Protein AF-A0A2T9JY52-F1 (afdb_monomer_lite)

Sequence (114 aa):
MPSEDDLTVETCAEIPDLEGVAERCERFLAHAAAAGKIVVYAFVIPPGATVSGLGPDAEPRDARGQLELVLALTGGALAKFPGGLSARVPVAAAARFEGLAKALIETFLVSWGV

Foldseek 3Di:
DDDDPDPPPPPPPPPPDVVVVVVVVVVVVVVVVLQPDKKKWKWQFDPPDWWAAPDVPGDIDRLVVQLVVLCVVQVWDWDDDVRTIIIIGGPVSVVVSCVSCVRRCVPTTDDMDD

Radius of gyration: 25.02 Å; chains: 1; bounding box: 39×34×88 Å

Structure (mmCIF, N/CA/C/O backbone):
data_AF-A0A2T9JY52-F1
#
_entry.id   AF-A0A2T9JY52-F1
#
loop_
_atom_site.group_PDB
_atom_site.id
_atom_site.type_symbol
_atom_site.label_atom_id
_atom_site.label_alt_id
_atom_site.label_comp_id
_atom_site.label_asym_id
_atom_site.label_entity_id
_atom_site.label_seq_id
_atom_site.pdbx_PDB_ins_code
_atom_site.Cartn_x
_atom_site.Cartn_y
_atom_site.Cartn_z
_atom_site.occupancy
_atom_site.B_iso_or_equiv
_atom_site.auth_seq_id
_atom_site.auth_comp_id
_atom_site.auth_asym_id
_atom_site.auth_atom_id
_atom_site.pdbx_PDB_model_num
ATOM 1 N N . MET A 1 1 ? 4.220 14.690 -74.595 1.00 46.41 1 MET A N 1
ATOM 2 C CA . MET A 1 1 ? 5.639 14.332 -74.389 1.00 46.41 1 MET A CA 1
ATOM 3 C C . MET A 1 1 ? 6.427 15.624 -74.508 1.00 46.41 1 MET A C 1
ATOM 5 O O . MET A 1 1 ? 6.256 16.238 -75.560 1.00 46.41 1 MET A O 1
ATOM 9 N N . PRO A 1 2 ? 7.171 16.102 -73.491 1.00 40.94 2 PRO A N 1
ATOM 10 C CA . PRO A 1 2 ? 7.775 15.423 -72.318 1.00 40.94 2 PRO A CA 1
ATOM 11 C C . PRO A 1 2 ? 6.965 15.676 -71.016 1.00 40.94 2 PRO A C 1
ATOM 13 O O . PRO A 1 2 ? 6.121 16.567 -71.030 1.00 40.94 2 PRO A O 1
ATOM 16 N N . SER A 1 3 ? 6.929 14.827 -69.979 1.00 47.03 3 SER A N 1
ATOM 17 C CA . SER A 1 3 ? 7.962 14.257 -69.074 1.00 47.03 3 SER A CA 1
ATOM 18 C C . SER A 1 3 ? 8.191 15.162 -67.852 1.00 47.03 3 SER A C 1
ATOM 20 O O . SER A 1 3 ? 8.625 16.295 -68.006 1.00 47.03 3 SER A O 1
ATOM 22 N N . GLU A 1 4 ? 7.674 14.762 -66.686 1.00 50.69 4 GLU A N 1
ATOM 23 C CA . GLU A 1 4 ? 8.465 14.214 -65.559 1.00 50.69 4 GLU A CA 1
ATOM 24 C C . GLU A 1 4 ? 8.676 15.288 -64.479 1.00 50.69 4 GLU A C 1
ATOM 26 O O . GLU A 1 4 ? 9.770 15.808 -64.316 1.00 50.69 4 GLU A O 1
ATOM 31 N N . ASP A 1 5 ? 7.615 15.609 -63.727 1.00 44.72 5 ASP A N 1
ATOM 32 C CA . ASP A 1 5 ? 7.801 16.124 -62.365 1.00 44.72 5 ASP A CA 1
ATOM 33 C C . ASP A 1 5 ? 7.762 14.918 -61.428 1.00 44.72 5 ASP A C 1
ATOM 35 O O . ASP A 1 5 ? 6.720 14.447 -60.962 1.00 44.72 5 ASP A O 1
ATOM 39 N N . ASP A 1 6 ? 8.958 14.361 -61.303 1.00 43.84 6 ASP A N 1
ATOM 40 C CA . ASP A 1 6 ? 9.356 13.217 -60.512 1.00 43.84 6 ASP A CA 1
ATOM 41 C C . ASP A 1 6 ? 9.079 13.499 -59.025 1.00 43.84 6 ASP A C 1
ATOM 43 O O . ASP A 1 6 ? 9.788 14.243 -58.348 1.00 43.84 6 ASP A O 1
ATOM 47 N N . LEU A 1 7 ? 7.985 12.931 -58.515 1.00 46.66 7 LEU A N 1
ATOM 48 C CA . LEU A 1 7 ? 7.641 12.885 -57.093 1.00 46.66 7 LEU A CA 1
ATOM 49 C C . LEU A 1 7 ? 8.533 11.848 -56.394 1.00 46.66 7 LEU A C 1
ATOM 51 O O . LEU A 1 7 ? 8.060 10.834 -55.884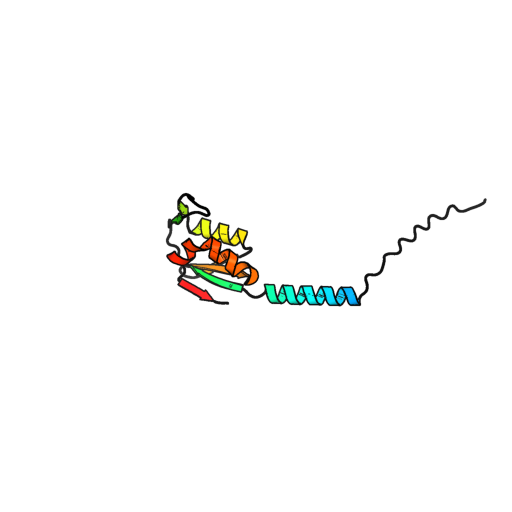 1.00 46.66 7 LEU A O 1
ATOM 55 N N . THR A 1 8 ? 9.836 12.096 -56.345 1.00 42.84 8 THR A N 1
ATOM 56 C CA . THR A 1 8 ? 10.763 11.353 -55.489 1.00 42.84 8 THR A CA 1
ATOM 57 C C . THR A 1 8 ? 10.914 12.097 -54.168 1.00 42.84 8 THR A C 1
ATOM 59 O O . THR A 1 8 ? 11.914 12.742 -53.869 1.00 42.84 8 THR A O 1
ATOM 62 N N . VAL A 1 9 ? 9.879 11.997 -53.326 1.00 47.34 9 VAL A N 1
ATOM 63 C CA . VAL A 1 9 ? 10.065 12.192 -51.885 1.00 47.34 9 VAL A CA 1
ATOM 64 C C . VAL A 1 9 ? 10.858 10.980 -51.406 1.00 47.34 9 VAL A C 1
ATOM 66 O O . VAL A 1 9 ? 10.287 9.959 -51.027 1.00 47.34 9 VAL A O 1
ATOM 69 N N . GLU A 1 10 ? 12.186 11.072 -51.472 1.00 45.75 10 GLU A N 1
ATOM 70 C CA . GLU A 1 10 ? 13.077 10.211 -50.701 1.00 45.75 10 GLU A CA 1
ATOM 71 C C . GLU A 1 10 ? 12.769 10.452 -49.219 1.00 45.75 10 GLU A C 1
ATOM 73 O O . GLU A 1 10 ? 13.361 11.291 -48.542 1.00 45.75 10 GLU A O 1
ATOM 78 N N . THR A 1 11 ? 11.793 9.719 -48.684 1.00 46.41 11 THR A N 1
ATOM 79 C CA . THR A 1 11 ? 11.725 9.468 -47.250 1.00 46.41 11 THR A CA 1
ATOM 80 C C . THR A 1 11 ? 12.904 8.570 -46.910 1.00 46.41 11 THR A C 1
ATOM 82 O O . THR A 1 11 ? 12.767 7.350 -46.818 1.00 46.41 11 THR A O 1
ATOM 85 N N . CYS A 1 12 ? 14.078 9.177 -46.752 1.00 44.97 12 CYS A N 1
ATOM 86 C CA . CYS A 1 12 ? 15.194 8.581 -46.041 1.00 44.97 12 CYS A CA 1
ATOM 87 C C . CYS A 1 12 ? 14.733 8.368 -44.599 1.00 44.97 12 CYS A C 1
ATOM 89 O O . CYS A 1 12 ? 14.850 9.249 -43.751 1.00 44.97 12 CYS A O 1
ATOM 91 N N . ALA A 1 13 ? 14.132 7.209 -44.331 1.00 50.34 13 ALA A N 1
ATOM 92 C CA . ALA A 1 13 ? 13.989 6.726 -42.974 1.00 50.34 13 ALA A CA 1
ATOM 93 C C . ALA A 1 13 ? 15.413 6.533 -42.446 1.00 50.34 13 ALA A C 1
ATOM 95 O O . ALA A 1 13 ? 16.088 5.579 -42.831 1.00 50.34 13 ALA A O 1
ATOM 96 N N . GLU A 1 14 ? 15.892 7.477 -41.633 1.00 59.62 14 GLU A N 1
ATOM 97 C CA . GLU A 1 14 ? 17.123 7.319 -40.865 1.00 59.62 14 GLU A CA 1
ATOM 98 C C . GLU A 1 14 ? 17.006 6.006 -40.091 1.00 59.62 14 GLU A C 1
ATOM 100 O O . GLU A 1 14 ? 16.216 5.883 -39.151 1.00 59.62 14 GLU A O 1
ATOM 105 N N . ILE A 1 15 ? 17.732 4.986 -40.551 1.00 57.03 15 ILE A N 1
ATOM 106 C CA . ILE A 1 15 ? 17.789 3.689 -39.887 1.00 57.03 15 ILE A CA 1
ATOM 107 C C . ILE A 1 15 ? 18.424 3.969 -38.523 1.00 57.03 15 ILE A C 1
ATOM 109 O O . ILE A 1 15 ? 19.573 4.416 -38.489 1.00 57.03 15 ILE A O 1
ATOM 113 N N . PRO A 1 16 ? 17.701 3.778 -37.404 1.00 57.50 16 PRO A N 1
ATOM 114 C CA . PRO A 1 16 ? 18.254 4.078 -36.098 1.00 57.50 16 PRO A CA 1
ATOM 115 C C . PRO A 1 16 ? 19.492 3.213 -35.886 1.00 57.50 16 PRO A C 1
ATOM 117 O O . PRO A 1 16 ? 19.440 1.996 -36.073 1.00 57.50 16 PRO A O 1
ATOM 120 N N . ASP A 1 17 ? 20.585 3.867 -35.501 1.00 66.44 17 ASP A N 1
ATOM 121 C CA . ASP A 1 17 ? 21.839 3.228 -35.129 1.00 66.44 17 ASP A CA 1
ATOM 122 C C . ASP A 1 17 ? 21.572 2.049 -34.179 1.00 66.44 17 ASP A C 1
ATOM 124 O O . ASP A 1 17 ? 21.015 2.213 -33.085 1.00 66.44 17 ASP A O 1
ATOM 128 N N . LEU A 1 18 ? 21.913 0.846 -34.647 1.00 59.91 18 LEU A N 1
ATOM 129 C CA . LEU A 1 18 ? 21.658 -0.413 -33.953 1.00 59.91 18 LEU A CA 1
ATOM 130 C C . LEU A 1 18 ? 22.419 -0.478 -32.622 1.00 59.91 18 LEU A C 1
ATOM 132 O O . LEU A 1 18 ? 21.934 -1.108 -31.681 1.00 59.91 18 LEU A O 1
ATOM 136 N N . GLU A 1 19 ? 23.553 0.218 -32.514 1.00 62.00 19 GLU A N 1
ATOM 137 C CA . GLU A 1 19 ? 24.347 0.320 -31.288 1.00 62.00 19 GLU A CA 1
ATOM 138 C C . GLU A 1 19 ? 23.603 1.168 -30.242 1.00 62.00 19 GLU A C 1
ATOM 140 O O . GLU A 1 19 ? 23.341 0.714 -29.124 1.00 62.00 19 GLU A O 1
ATOM 145 N N . GLY A 1 20 ? 23.072 2.325 -30.651 1.00 68.94 20 GLY A N 1
ATOM 146 C CA . GLY A 1 20 ? 22.180 3.139 -29.823 1.00 68.94 20 GLY A CA 1
ATOM 147 C C . GLY A 1 20 ? 20.839 2.471 -29.471 1.00 68.94 20 GLY A C 1
ATOM 148 O O . GLY A 1 20 ? 20.199 2.836 -28.476 1.00 68.94 20 GLY A O 1
ATOM 149 N N . VAL A 1 21 ? 20.354 1.504 -30.258 1.00 70.19 21 VAL A N 1
ATOM 150 C CA . VAL A 1 21 ? 19.187 0.667 -29.902 1.00 70.19 21 VAL A CA 1
ATOM 151 C C . VAL A 1 21 ? 19.561 -0.367 -28.838 1.00 70.19 21 VAL A C 1
ATOM 153 O O . VAL A 1 21 ? 18.818 -0.509 -27.864 1.00 70.19 21 VAL A O 1
ATOM 156 N N . ALA A 1 22 ? 20.710 -1.033 -28.968 1.00 74.25 22 ALA A N 1
ATOM 157 C CA . ALA A 1 22 ? 21.185 -2.021 -28.002 1.00 74.25 22 ALA A CA 1
ATOM 158 C C . ALA A 1 22 ? 21.380 -1.408 -26.606 1.00 74.25 22 ALA A C 1
ATOM 160 O O . ALA A 1 22 ? 20.807 -1.908 -25.638 1.00 74.25 22 ALA A O 1
ATOM 161 N N . GLU A 1 23 ? 22.049 -0.255 -26.500 1.00 74.75 23 GLU A N 1
ATOM 162 C CA . GLU A 1 23 ? 22.230 0.448 -25.219 1.00 74.75 23 GLU A CA 1
ATOM 163 C C . GLU A 1 23 ? 20.904 0.899 -24.584 1.00 74.75 23 GLU A C 1
ATOM 165 O O . GLU A 1 23 ? 20.752 0.955 -23.359 1.00 74.75 23 GLU A O 1
ATOM 170 N N . ARG A 1 24 ? 19.906 1.261 -25.400 1.00 73.25 24 ARG A N 1
ATOM 171 C CA . ARG A 1 24 ? 18.562 1.592 -24.902 1.00 73.25 24 ARG A CA 1
ATOM 172 C C . ARG A 1 24 ? 17.838 0.350 -24.402 1.00 73.25 24 ARG A C 1
ATOM 174 O O . ARG A 1 24 ? 17.226 0.419 -23.338 1.00 73.25 24 ARG A O 1
ATOM 181 N N . CYS A 1 25 ? 17.923 -0.766 -25.119 1.00 74.69 25 CYS A N 1
ATOM 182 C CA . CYS A 1 25 ? 17.363 -2.040 -24.684 1.00 74.69 25 CYS A CA 1
ATOM 183 C C . CYS A 1 25 ? 18.011 -2.527 -23.386 1.00 74.69 25 CYS A C 1
ATOM 185 O O . CYS A 1 25 ? 17.288 -2.905 -22.470 1.00 74.69 25 CYS A O 1
ATOM 187 N N . GLU A 1 26 ? 19.334 -2.449 -23.255 1.00 74.94 26 GLU A N 1
ATOM 188 C CA . GLU A 1 26 ? 20.033 -2.813 -22.019 1.00 74.94 26 GLU A CA 1
ATOM 189 C C . GLU A 1 26 ? 19.612 -1.932 -20.841 1.00 74.94 26 GLU A C 1
ATOM 191 O O . GLU A 1 26 ? 19.293 -2.453 -19.771 1.00 74.94 26 GLU A O 1
ATOM 196 N N . ARG A 1 27 ? 19.499 -0.610 -21.034 1.00 73.19 27 ARG A N 1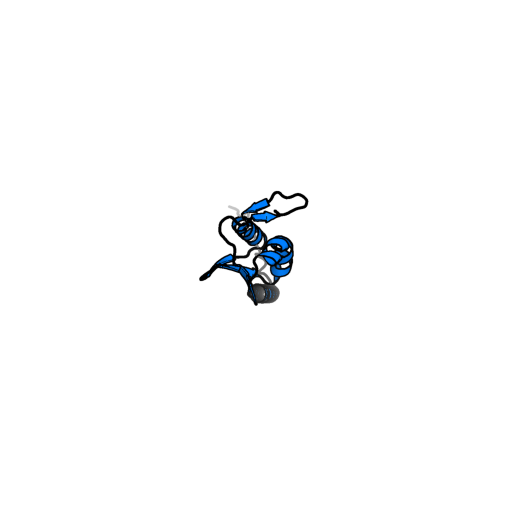
ATOM 197 C CA . ARG A 1 27 ? 18.969 0.292 -19.997 1.00 73.19 27 ARG A CA 1
ATOM 198 C C . ARG A 1 27 ? 17.524 -0.028 -19.629 1.00 73.19 27 ARG A C 1
ATOM 200 O O . ARG A 1 27 ? 17.186 -0.014 -18.447 1.00 73.19 27 ARG A O 1
ATOM 207 N N . PHE A 1 28 ? 16.679 -0.344 -20.607 1.00 73.50 28 PHE A N 1
ATOM 208 C CA . PHE A 1 28 ? 15.296 -0.750 -20.357 1.00 73.50 28 PHE A CA 1
ATOM 209 C C . PHE A 1 28 ? 15.208 -2.079 -19.610 1.00 73.50 28 PHE A C 1
ATOM 211 O O . PHE A 1 28 ? 14.403 -2.197 -18.692 1.00 73.50 28 PHE A O 1
ATOM 218 N N . LEU A 1 29 ? 16.039 -3.061 -19.956 1.00 73.56 29 LEU A N 1
ATOM 219 C CA . LEU A 1 29 ? 16.088 -4.363 -19.293 1.00 73.56 29 LEU A CA 1
ATOM 220 C C . LEU A 1 29 ? 16.638 -4.250 -17.873 1.00 73.56 29 LEU A C 1
ATOM 222 O O . LEU A 1 29 ? 16.067 -4.835 -16.958 1.00 73.56 29 LEU A O 1
ATOM 226 N N . ALA A 1 30 ? 17.684 -3.451 -17.658 1.00 67.12 30 ALA A N 1
ATOM 227 C CA . ALA A 1 30 ? 18.205 -3.157 -16.327 1.00 67.12 30 ALA A CA 1
ATOM 228 C C . ALA A 1 30 ? 17.159 -2.431 -15.468 1.00 67.12 30 ALA A C 1
ATOM 230 O O . ALA A 1 30 ? 16.956 -2.784 -14.306 1.00 67.12 30 ALA A O 1
ATOM 231 N N . HIS A 1 31 ? 16.433 -1.473 -16.050 1.00 60.66 31 HIS A N 1
ATOM 232 C CA . HIS A 1 31 ? 15.325 -0.792 -15.386 1.00 60.66 31 HIS A CA 1
ATOM 233 C C . HIS A 1 31 ? 14.155 -1.744 -15.092 1.00 60.66 31 HIS A C 1
ATOM 235 O O . HIS A 1 31 ? 13.597 -1.704 -14.001 1.00 60.66 31 HIS A O 1
ATOM 241 N N . ALA A 1 32 ? 13.804 -2.641 -16.016 1.00 62.25 32 ALA A N 1
ATOM 242 C CA . ALA A 1 32 ? 12.756 -3.644 -15.825 1.00 62.25 32 ALA A CA 1
ATOM 243 C C . ALA A 1 32 ? 13.138 -4.684 -14.758 1.00 62.25 32 ALA A C 1
ATOM 245 O O . ALA A 1 32 ? 12.317 -5.033 -13.914 1.00 62.25 32 ALA A O 1
ATOM 246 N N . ALA A 1 33 ? 14.395 -5.131 -14.742 1.00 63.03 33 ALA A N 1
ATOM 247 C CA . ALA A 1 33 ? 14.927 -6.037 -13.730 1.00 63.03 33 ALA A CA 1
ATOM 248 C C . ALA A 1 33 ? 14.982 -5.370 -12.346 1.00 63.03 33 ALA A C 1
ATOM 250 O O . ALA A 1 33 ? 14.622 -5.990 -11.344 1.00 63.03 33 ALA A O 1
ATOM 251 N N . ALA A 1 34 ? 15.361 -4.090 -12.279 1.00 58.00 34 ALA A N 1
ATOM 252 C CA . ALA A 1 34 ? 15.296 -3.296 -11.053 1.00 58.00 34 ALA A CA 1
ATOM 253 C C . ALA A 1 34 ? 13.846 -3.062 -10.588 1.00 58.00 34 ALA A C 1
ATOM 255 O O . ALA A 1 34 ? 13.567 -3.132 -9.391 1.00 58.00 34 ALA A O 1
ATOM 256 N N . ALA A 1 35 ? 12.913 -2.860 -11.522 1.00 57.56 35 ALA A N 1
ATOM 257 C CA . ALA A 1 35 ? 11.480 -2.737 -11.254 1.00 57.56 35 ALA A CA 1
ATOM 258 C C . ALA A 1 35 ? 10.814 -4.068 -10.848 1.00 57.56 35 ALA A C 1
ATOM 260 O O . ALA A 1 35 ? 9.699 -4.054 -10.330 1.00 57.56 35 ALA A O 1
ATOM 261 N N . GLY A 1 36 ? 11.487 -5.208 -11.042 1.00 67.50 36 GLY A N 1
ATOM 262 C CA . GLY A 1 36 ? 10.983 -6.539 -10.694 1.00 67.50 36 GLY A CA 1
ATOM 263 C C . GLY A 1 36 ? 11.049 -6.888 -9.203 1.00 67.50 36 GLY A C 1
ATOM 264 O O . GLY A 1 36 ? 10.421 -7.860 -8.784 1.00 67.50 36 GLY A O 1
ATOM 265 N N . LYS A 1 37 ? 11.782 -6.119 -8.384 1.00 84.75 37 LYS A N 1
ATOM 266 C CA . LYS A 1 37 ? 11.835 -6.346 -6.931 1.00 84.75 37 LYS A CA 1
ATOM 267 C C . LYS A 1 37 ? 10.605 -5.741 -6.258 1.00 84.75 37 LYS A C 1
ATOM 269 O O . 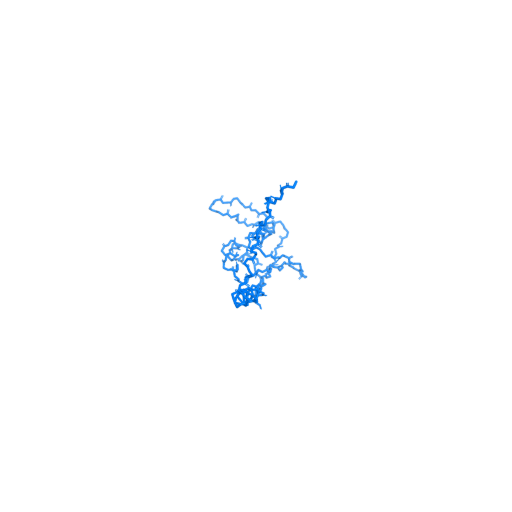LYS A 1 37 ? 10.308 -4.559 -6.441 1.00 84.75 37 LYS A O 1
ATOM 274 N N . ILE A 1 38 ? 9.910 -6.547 -5.459 1.00 90.44 38 ILE A N 1
ATOM 275 C CA . ILE A 1 38 ? 8.636 -6.195 -4.828 1.00 90.44 38 ILE A CA 1
ATOM 276 C C . ILE A 1 38 ? 8.779 -6.348 -3.320 1.00 90.44 38 ILE A C 1
ATOM 278 O O . ILE A 1 38 ? 9.053 -7.438 -2.847 1.00 90.44 38 ILE A O 1
ATOM 282 N N . VAL A 1 39 ? 8.495 -5.294 -2.566 1.00 93.62 39 VAL A N 1
ATOM 283 C CA . VAL A 1 39 ? 8.288 -5.392 -1.121 1.00 93.62 39 VAL A CA 1
ATOM 284 C C . VAL A 1 39 ? 6.854 -5.842 -0.858 1.00 93.62 39 VAL A C 1
ATOM 286 O O . VAL A 1 39 ? 5.904 -5.308 -1.436 1.00 93.62 39 VAL A O 1
ATOM 289 N N . VAL A 1 40 ? 6.680 -6.833 0.005 1.00 94.88 40 VAL A N 1
ATOM 290 C CA . VAL A 1 40 ? 5.380 -7.325 0.452 1.00 94.88 40 VAL A CA 1
ATOM 291 C C . VAL A 1 40 ? 5.164 -6.899 1.896 1.00 94.88 40 VAL A C 1
ATOM 293 O O . VAL A 1 40 ? 5.933 -7.281 2.770 1.00 94.88 40 VAL A O 1
ATOM 296 N N . TYR A 1 41 ? 4.093 -6.153 2.147 1.00 96.31 41 TYR A N 1
ATOM 297 C CA . TYR A 1 41 ? 3.648 -5.730 3.474 1.00 96.31 41 TYR A CA 1
ATOM 298 C C . TYR A 1 41 ? 2.368 -6.485 3.831 1.00 96.31 41 TYR A C 1
ATOM 300 O O . TYR A 1 41 ? 1.384 -6.423 3.091 1.00 96.31 41 TYR A O 1
ATOM 308 N N . ALA A 1 42 ? 2.365 -7.207 4.946 1.00 96.19 42 ALA A N 1
ATOM 309 C CA . ALA A 1 42 ? 1.201 -7.932 5.433 1.00 96.19 42 ALA A CA 1
ATOM 310 C C . ALA A 1 42 ? 0.475 -7.120 6.510 1.00 96.19 42 ALA A C 1
ATOM 312 O O . ALA A 1 42 ? 1.074 -6.715 7.505 1.00 96.19 42 ALA A O 1
ATOM 313 N N . PHE A 1 43 ? -0.829 -6.929 6.326 1.00 96.38 43 PHE A N 1
ATOM 314 C CA . PHE A 1 43 ? -1.708 -6.179 7.215 1.00 96.38 43 PHE A CA 1
ATOM 315 C C . PHE A 1 43 ? -2.839 -7.056 7.749 1.00 96.38 43 PHE A C 1
ATOM 317 O O . PHE A 1 43 ? -3.425 -7.850 7.005 1.00 96.38 43 PHE A O 1
ATOM 324 N N . VAL A 1 44 ? -3.212 -6.837 9.009 1.00 96.25 44 VAL A N 1
ATOM 325 C CA . VAL A 1 44 ? -4.440 -7.375 9.612 1.00 96.25 44 VAL A CA 1
ATOM 326 C C . VAL A 1 44 ? -5.326 -6.198 10.007 1.00 96.25 44 VAL A C 1
ATOM 328 O O . VAL A 1 44 ? -5.124 -5.572 11.042 1.00 96.25 44 VAL A O 1
ATOM 331 N N . ILE A 1 45 ? -6.298 -5.878 9.151 1.00 94.19 45 ILE A N 1
ATOM 332 C CA . ILE A 1 45 ? -7.220 -4.753 9.347 1.00 94.19 45 ILE A CA 1
ATOM 333 C C . ILE A 1 45 ? -8.590 -5.315 9.754 1.00 94.19 45 ILE A C 1
ATOM 335 O O . ILE A 1 45 ? -9.212 -6.009 8.940 1.00 94.19 45 ILE A O 1
ATOM 339 N N . PRO A 1 46 ? -9.075 -5.052 10.982 1.00 93.19 46 PRO A N 1
ATOM 340 C CA . PRO A 1 46 ? -10.393 -5.506 11.396 1.00 93.19 46 PRO A CA 1
ATOM 341 C C . PRO A 1 46 ? -11.506 -4.781 10.613 1.00 93.19 46 PRO A C 1
ATOM 343 O O . PRO A 1 46 ? -11.318 -3.643 10.177 1.00 93.19 46 PRO A O 1
ATOM 346 N N . PRO A 1 47 ? -12.680 -5.411 10.419 1.00 90.00 47 PRO A N 1
ATOM 347 C CA . PRO A 1 47 ? -13.803 -4.775 9.733 1.00 90.00 47 PRO A CA 1
ATOM 348 C C . PRO A 1 47 ? -14.228 -3.469 10.415 1.00 90.00 47 PRO A C 1
ATOM 350 O O . PRO A 1 47 ? -14.399 -3.437 11.632 1.00 90.00 47 PRO A O 1
ATOM 353 N N . GLY A 1 48 ? -14.417 -2.403 9.632 1.00 91.38 48 GLY A N 1
ATOM 354 C CA . GLY A 1 48 ? -14.828 -1.089 10.138 1.00 91.38 48 GLY A CA 1
ATOM 355 C C . GLY A 1 48 ? -13.718 -0.286 10.824 1.00 91.38 48 GLY A C 1
ATOM 356 O O . GLY A 1 48 ? -14.002 0.765 11.393 1.00 91.38 48 GLY A O 1
ATOM 357 N N . ALA A 1 49 ? -12.467 -0.755 10.787 1.00 94.38 49 ALA A N 1
ATOM 358 C CA . ALA A 1 49 ? -11.335 0.006 11.295 1.00 94.38 49 ALA A CA 1
ATOM 359 C C . ALA A 1 49 ? -11.143 1.309 10.511 1.00 94.38 49 ALA A C 1
ATOM 361 O O . ALA A 1 49 ? -11.212 1.326 9.281 1.00 94.38 49 ALA A O 1
ATOM 362 N N . THR A 1 50 ? -10.826 2.385 11.227 1.00 94.94 50 THR A N 1
ATOM 363 C CA . THR A 1 50 ? -10.549 3.695 10.638 1.00 94.94 50 THR A CA 1
ATOM 364 C C . THR A 1 50 ? -9.122 4.139 10.918 1.00 94.94 50 THR A C 1
ATOM 366 O O . THR A 1 50 ? -8.578 3.849 11.982 1.00 94.94 50 THR A O 1
ATOM 369 N N . VAL A 1 51 ? -8.537 4.896 9.995 1.00 91.75 51 VAL A N 1
ATOM 370 C CA . VAL A 1 51 ? -7.259 5.603 10.175 1.00 91.75 51 VAL A CA 1
ATOM 371 C C . VAL A 1 51 ? -7.418 7.070 9.830 1.00 91.75 51 VAL A C 1
ATOM 373 O O . VAL A 1 51 ? -8.324 7.435 9.079 1.00 91.75 51 VAL A O 1
ATOM 376 N N . SER A 1 52 ? -6.509 7.905 10.326 1.00 86.31 52 SER A N 1
ATOM 377 C CA . SER A 1 52 ? -6.363 9.272 9.830 1.00 86.31 52 SER A CA 1
ATOM 378 C C . SER A 1 52 ? -6.178 9.257 8.310 1.00 86.31 52 SER A C 1
ATOM 380 O O . SER A 1 52 ? -5.395 8.459 7.783 1.00 86.31 52 SER A O 1
ATOM 382 N N . GLY A 1 53 ? -6.920 10.108 7.600 1.00 79.62 53 GLY A N 1
ATOM 383 C CA . GLY A 1 53 ? -6.795 10.228 6.151 1.00 79.62 53 GLY A CA 1
ATOM 384 C C . GLY A 1 53 ? -5.444 10.816 5.716 1.00 79.62 53 GLY A C 1
ATOM 385 O O . GLY A 1 53 ? -4.598 11.189 6.528 1.00 79.62 53 GLY A O 1
ATOM 386 N N . LEU A 1 54 ? -5.233 10.918 4.401 1.00 78.19 54 LEU A N 1
ATOM 387 C CA . LEU A 1 54 ? -4.039 11.563 3.845 1.00 78.19 54 LEU A CA 1
ATOM 388 C C . LEU A 1 54 ? -4.144 13.088 3.920 1.00 78.19 54 LEU A C 1
ATOM 390 O O . LEU A 1 54 ? -5.005 13.675 3.268 1.00 78.19 54 LEU A O 1
ATOM 394 N N . GLY A 1 55 ? -3.204 13.708 4.632 1.00 76.00 55 GLY A N 1
ATOM 395 C CA . GLY A 1 55 ? -3.055 15.160 4.731 1.00 76.00 55 GLY A CA 1
ATOM 396 C C . GLY A 1 55 ? -3.181 15.674 6.169 1.00 76.00 55 GLY A C 1
ATOM 397 O O . GLY A 1 55 ? -3.668 14.952 7.040 1.00 76.00 55 GLY A O 1
ATOM 398 N N . PRO A 1 56 ? -2.721 16.907 6.439 1.00 68.81 56 PRO A N 1
ATOM 399 C CA . PRO A 1 56 ? -3.023 17.573 7.700 1.00 68.81 56 PRO A CA 1
ATOM 400 C C . PRO A 1 56 ? -4.543 17.758 7.806 1.00 68.81 56 PRO A C 1
ATOM 402 O O . PRO A 1 56 ? -5.185 18.126 6.825 1.00 68.81 56 PRO A O 1
ATOM 405 N N . ASP A 1 57 ? -5.107 17.444 8.972 1.00 76.31 57 ASP A N 1
ATOM 406 C CA . ASP A 1 57 ? -6.544 17.556 9.279 1.00 76.31 57 ASP A CA 1
ATOM 407 C C . ASP A 1 57 ? -7.473 16.657 8.445 1.00 76.31 57 ASP A C 1
ATOM 409 O O . ASP A 1 57 ? -8.672 16.909 8.321 1.00 76.31 57 ASP A O 1
ATOM 413 N N . ALA A 1 58 ? -6.938 15.582 7.867 1.00 80.50 58 ALA A N 1
ATOM 414 C CA . ALA A 1 58 ? -7.757 14.642 7.123 1.00 80.50 58 ALA A CA 1
ATOM 415 C C . ALA A 1 58 ? -8.683 13.849 8.058 1.00 80.50 58 ALA A C 1
ATOM 417 O O . ALA A 1 58 ? -8.224 13.145 8.962 1.00 80.50 58 ALA A O 1
ATOM 418 N N . GLU A 1 59 ? -9.986 13.921 7.778 1.00 87.00 59 GLU A N 1
ATOM 419 C CA . GLU A 1 59 ? -11.014 13.147 8.475 1.00 87.00 59 GLU A CA 1
ATOM 420 C C . GLU A 1 59 ? -10.674 11.645 8.517 1.00 87.00 59 GLU A C 1
ATOM 422 O O . GLU A 1 59 ? -10.093 11.118 7.554 1.00 87.00 59 GLU A O 1
ATOM 427 N N . PRO A 1 60 ? -11.054 10.929 9.593 1.00 90.31 60 PRO A N 1
ATOM 428 C CA . PRO A 1 60 ? -10.907 9.484 9.665 1.00 90.31 60 PRO A CA 1
ATOM 429 C C . PRO A 1 60 ? -11.584 8.786 8.481 1.00 90.31 60 PRO A C 1
ATOM 431 O O . PRO A 1 60 ? -12.720 9.086 8.113 1.00 90.31 60 PRO A O 1
ATOM 434 N N . ARG A 1 61 ? -10.884 7.822 7.884 1.00 89.94 61 ARG A N 1
ATOM 435 C CA . ARG A 1 61 ? -11.355 7.034 6.740 1.00 89.94 61 ARG A CA 1
ATOM 436 C C . ARG A 1 61 ? -11.263 5.550 7.023 1.00 89.94 61 ARG A C 1
ATOM 438 O O . ARG A 1 61 ? -10.444 5.122 7.833 1.00 89.94 61 ARG A O 1
ATOM 445 N N . ASP A 1 62 ? -12.071 4.773 6.305 1.00 94.62 62 ASP A N 1
ATOM 446 C CA . ASP A 1 62 ? -11.966 3.314 6.293 1.00 94.62 62 ASP A CA 1
ATOM 447 C C . ASP A 1 62 ? -10.530 2.884 5.955 1.00 94.62 62 ASP A C 1
ATOM 449 O O . ASP A 1 62 ? -9.971 3.267 4.924 1.00 94.62 62 ASP A O 1
ATOM 453 N N . ALA A 1 63 ? -9.923 2.101 6.846 1.00 94.94 63 ALA A N 1
ATOM 454 C CA . ALA A 1 63 ? -8.515 1.731 6.772 1.00 94.94 63 ALA A CA 1
ATOM 455 C C . ALA A 1 63 ? -8.202 0.885 5.534 1.00 94.94 63 ALA A C 1
ATOM 457 O O . ALA A 1 63 ? -7.141 1.025 4.921 1.00 94.94 63 ALA A O 1
ATOM 458 N N . ARG A 1 64 ? -9.140 0.027 5.126 1.00 94.12 64 ARG A N 1
ATOM 459 C CA . ARG A 1 64 ? -8.980 -0.808 3.938 1.00 94.12 64 ARG A CA 1
ATOM 460 C C . ARG A 1 64 ? -9.048 0.026 2.662 1.00 94.12 64 ARG A C 1
ATOM 462 O O . ARG A 1 64 ? -8.155 -0.091 1.827 1.00 94.12 64 ARG A O 1
ATOM 469 N N . GLY A 1 65 ? -10.049 0.891 2.533 1.00 93.25 65 GLY A N 1
ATOM 470 C CA . GLY A 1 65 ? -10.172 1.822 1.415 1.00 93.25 65 GLY A CA 1
ATOM 471 C C . GLY A 1 65 ? -8.976 2.771 1.334 1.00 93.25 65 GLY A C 1
ATOM 472 O O . GLY A 1 65 ? -8.484 3.064 0.246 1.00 93.25 65 GLY A O 1
ATOM 473 N N . GLN A 1 66 ? -8.439 3.189 2.483 1.00 94.31 66 GLN A N 1
ATOM 474 C CA . GLN A 1 66 ? -7.224 3.994 2.548 1.00 94.31 66 GLN A CA 1
ATOM 475 C C . GLN A 1 66 ? -5.994 3.227 2.033 1.00 94.31 66 GLN A C 1
ATOM 477 O O . GLN A 1 66 ? -5.211 3.785 1.264 1.00 94.31 66 GLN A O 1
ATOM 482 N N . LEU A 1 67 ? -5.832 1.949 2.397 1.00 95.00 67 LEU A N 1
ATOM 483 C CA . LEU A 1 67 ? -4.753 1.099 1.879 1.00 95.00 67 LEU A CA 1
ATOM 484 C C . LEU A 1 67 ? -4.865 0.905 0.358 1.00 95.00 67 LEU A C 1
ATOM 486 O O . LEU A 1 67 ? -3.867 1.013 -0.354 1.00 95.00 67 LEU A O 1
ATOM 490 N N . GLU A 1 68 ? -6.075 0.651 -0.143 1.00 94.38 68 GLU A N 1
ATOM 491 C CA . GLU A 1 68 ? -6.352 0.497 -1.577 1.00 94.38 68 GLU A CA 1
ATOM 492 C C . GLU A 1 68 ? -6.019 1.782 -2.357 1.00 94.38 68 GLU A C 1
ATOM 494 O O . GLU A 1 68 ? -5.360 1.717 -3.398 1.00 94.38 68 GLU A O 1
ATOM 499 N N . LEU A 1 69 ? -6.376 2.955 -1.820 1.00 93.75 69 LEU A N 1
ATOM 500 C CA . LEU A 1 69 ? -6.023 4.252 -2.404 1.00 93.75 69 LEU A CA 1
ATOM 501 C C . LEU A 1 69 ? -4.507 4.461 -2.466 1.00 93.75 69 LEU A C 1
ATOM 503 O O . LEU A 1 69 ? -3.979 4.852 -3.507 1.00 93.75 69 LEU A O 1
ATOM 507 N N . VAL A 1 70 ? -3.794 4.212 -1.364 1.00 94.88 70 VAL A N 1
ATOM 508 C CA . VAL A 1 70 ? -2.336 4.396 -1.325 1.00 94.88 70 VAL A CA 1
ATOM 509 C C . VAL A 1 70 ? -1.649 3.475 -2.334 1.00 94.88 70 VAL A C 1
ATOM 511 O O . VAL A 1 70 ? -0.738 3.921 -3.030 1.00 94.88 70 VAL A O 1
ATOM 514 N N . LEU A 1 71 ? -2.117 2.232 -2.479 1.00 94.19 71 LEU A N 1
ATOM 515 C CA . LEU A 1 71 ? -1.583 1.295 -3.470 1.00 94.19 71 LEU A CA 1
A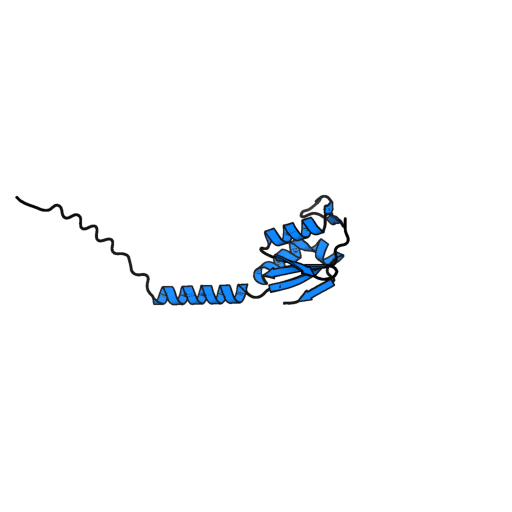TOM 516 C C . LEU A 1 71 ? -1.824 1.752 -4.908 1.00 94.19 71 LEU A C 1
ATOM 518 O O . LEU A 1 71 ? -0.908 1.668 -5.727 1.00 94.19 71 LEU A O 1
ATOM 522 N N . ALA A 1 72 ? -3.007 2.289 -5.210 1.00 92.06 72 ALA A N 1
ATOM 523 C CA . ALA A 1 72 ? -3.290 2.862 -6.523 1.00 92.06 72 ALA A CA 1
ATOM 524 C C . ALA A 1 72 ? -2.347 4.036 -6.856 1.00 92.06 72 ALA A C 1
ATOM 526 O O . ALA A 1 72 ? -1.926 4.186 -8.001 1.00 92.06 72 ALA A O 1
ATOM 527 N N . LEU A 1 73 ? -1.958 4.836 -5.856 1.00 91.75 73 LEU A N 1
ATOM 528 C CA . LEU A 1 73 ? -1.035 5.966 -6.022 1.00 91.75 73 LEU A CA 1
ATOM 529 C C . LEU A 1 73 ? 0.440 5.558 -6.146 1.00 91.75 73 LEU A C 1
ATOM 531 O O . LEU A 1 73 ? 1.246 6.338 -6.658 1.00 91.75 73 LEU A O 1
ATOM 535 N N . THR A 1 74 ? 0.814 4.376 -5.654 1.00 90.56 74 THR A N 1
ATOM 536 C CA . THR A 1 74 ? 2.199 3.874 -5.672 1.00 90.56 74 THR A CA 1
ATOM 537 C C . THR A 1 74 ? 2.435 2.804 -6.737 1.00 90.56 74 THR A C 1
ATOM 539 O O . THR A 1 74 ? 3.567 2.352 -6.896 1.00 90.56 74 THR A O 1
ATOM 542 N N . GLY A 1 75 ? 1.395 2.413 -7.483 1.00 86.06 75 GLY A N 1
ATOM 543 C CA . GLY A 1 75 ? 1.468 1.351 -8.488 1.00 86.06 75 GLY A CA 1
ATOM 544 C C . GLY A 1 75 ? 1.613 -0.046 -7.878 1.00 86.06 75 GLY A C 1
ATOM 545 O O . GLY A 1 75 ? 2.171 -0.941 -8.512 1.00 86.06 75 GLY A O 1
ATOM 546 N N . GLY A 1 76 ? 1.167 -0.224 -6.633 1.00 89.31 76 GLY A N 1
ATOM 547 C CA . GLY A 1 76 ? 1.176 -1.512 -5.951 1.00 89.31 76 GLY A CA 1
ATOM 548 C C . GLY A 1 76 ? -0.058 -2.362 -6.255 1.00 89.31 76 GLY A C 1
ATOM 549 O O . GLY A 1 76 ? -1.011 -1.929 -6.899 1.00 89.31 76 GLY A O 1
ATOM 550 N N . ALA A 1 77 ? -0.052 -3.592 -5.752 1.00 91.12 77 ALA A N 1
ATOM 551 C CA . ALA A 1 77 ? -1.160 -4.532 -5.867 1.00 91.12 77 ALA A CA 1
ATOM 552 C C . ALA A 1 77 ? -1.576 -5.057 -4.492 1.00 91.12 77 ALA A C 1
ATOM 554 O O . ALA A 1 77 ? -0.741 -5.241 -3.606 1.00 91.12 77 ALA A O 1
ATOM 555 N N . LEU A 1 78 ? -2.865 -5.344 -4.325 1.00 93.25 78 LEU A N 1
ATOM 556 C CA . LEU A 1 78 ? -3.410 -5.927 -3.104 1.00 93.25 78 LEU A CA 1
ATOM 557 C C . LEU A 1 78 ? -3.769 -7.395 -3.341 1.00 93.25 78 LEU A C 1
ATOM 559 O O . LEU A 1 78 ? -4.540 -7.718 -4.241 1.00 93.25 78 LEU A O 1
ATOM 563 N N . ALA A 1 79 ? -3.245 -8.282 -2.504 1.00 89.94 79 ALA A N 1
ATOM 564 C CA . ALA A 1 79 ? -3.625 -9.687 -2.449 1.00 89.94 79 ALA A CA 1
ATOM 565 C C . ALA A 1 79 ? -4.282 -10.005 -1.101 1.00 89.94 79 ALA A C 1
ATOM 567 O O . ALA A 1 79 ? -4.008 -9.362 -0.089 1.00 89.94 79 ALA A O 1
ATOM 568 N N . LYS A 1 80 ? -5.157 -11.010 -1.076 1.00 89.06 80 LYS A N 1
ATOM 569 C CA . LYS A 1 80 ? -5.724 -11.547 0.168 1.00 89.06 80 LYS A CA 1
ATOM 570 C C . LYS A 1 80 ? -4.918 -12.772 0.597 1.00 89.06 80 LYS A C 1
ATOM 572 O O . LYS A 1 80 ? -4.537 -13.571 -0.255 1.00 89.06 80 LYS A O 1
ATOM 577 N N . PHE A 1 81 ? -4.716 -12.944 1.898 1.00 81.31 81 PHE A N 1
ATOM 578 C CA . PHE A 1 81 ? -4.188 -14.176 2.488 1.00 81.31 81 PHE A CA 1
ATOM 579 C C . PHE A 1 81 ? -5.048 -14.575 3.699 1.00 81.31 81 PHE A C 1
ATOM 581 O O . PHE A 1 81 ? -5.844 -13.754 4.168 1.00 81.31 81 PHE A O 1
ATOM 588 N N . PRO A 1 82 ? -4.951 -15.817 4.206 1.00 79.19 82 PRO A N 1
ATOM 589 C CA . PRO A 1 82 ? -5.725 -16.235 5.370 1.00 79.19 82 PRO A CA 1
ATOM 590 C C . PRO A 1 82 ? -5.470 -15.306 6.566 1.00 79.19 82 PRO A C 1
ATOM 592 O O . PRO A 1 82 ? -4.377 -15.283 7.119 1.00 79.19 82 PRO A O 1
ATOM 595 N N . GLY A 1 83 ? -6.485 -14.525 6.944 1.00 78.31 83 GLY A N 1
ATOM 596 C CA . GLY A 1 83 ? -6.420 -13.602 8.079 1.00 78.31 83 GLY A CA 1
ATOM 597 C C . GLY A 1 83 ? -5.984 -12.166 7.766 1.00 78.31 83 GLY A C 1
ATOM 598 O O . GLY A 1 83 ? -5.940 -11.366 8.695 1.00 78.31 83 GLY A O 1
ATOM 599 N N . GLY A 1 84 ? -5.710 -11.791 6.508 1.00 92.19 84 GLY A N 1
ATOM 600 C CA . GLY A 1 84 ? -5.261 -10.425 6.218 1.00 92.19 84 GLY A CA 1
ATOM 601 C C . GLY A 1 84 ? -5.124 -10.030 4.746 1.00 92.19 84 GLY A C 1
ATOM 602 O O . GLY A 1 84 ? -5.678 -10.650 3.831 1.00 92.19 84 GLY A O 1
ATOM 603 N N . LEU A 1 85 ? -4.393 -8.934 4.535 1.00 93.75 85 LEU A N 1
ATOM 604 C CA . LEU A 1 85 ? -4.132 -8.301 3.244 1.00 93.75 85 LEU A CA 1
ATOM 605 C C . LEU A 1 85 ? -2.629 -8.147 3.006 1.00 93.75 85 LEU A C 1
ATOM 607 O O . LEU A 1 85 ? -1.914 -7.649 3.867 1.00 93.75 85 LEU A O 1
ATOM 611 N N . SER A 1 86 ? -2.153 -8.528 1.826 1.00 94.62 86 SER A N 1
ATOM 612 C CA . SER A 1 86 ? -0.766 -8.325 1.408 1.00 94.62 86 SER A CA 1
ATOM 613 C C . SER A 1 86 ? -0.695 -7.230 0.355 1.00 94.62 86 SER A C 1
ATOM 615 O O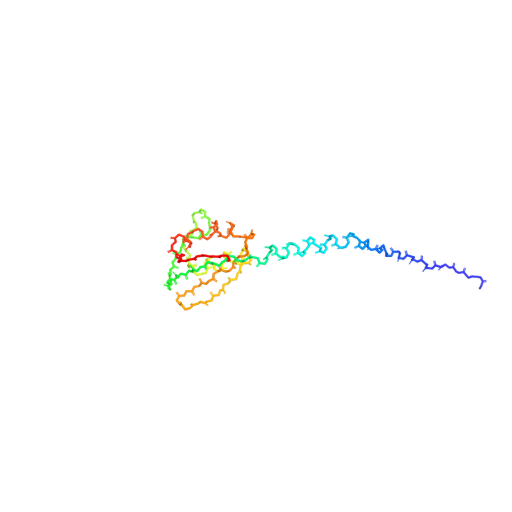 . SER A 1 86 ? -1.177 -7.407 -0.765 1.00 94.62 86 SER A O 1
ATOM 617 N N . ALA A 1 87 ? -0.070 -6.112 0.703 1.00 95.44 87 ALA A N 1
ATOM 618 C CA . ALA A 1 87 ? 0.268 -5.046 -0.222 1.00 95.44 87 ALA A CA 1
ATOM 619 C C . ALA A 1 87 ? 1.622 -5.350 -0.871 1.00 95.44 87 ALA A C 1
ATOM 621 O O . ALA A 1 87 ? 2.626 -5.514 -0.184 1.00 95.44 87 ALA A O 1
ATOM 622 N N . ARG A 1 88 ? 1.644 -5.447 -2.195 1.00 94.25 88 ARG A N 1
ATOM 623 C CA . ARG A 1 88 ? 2.831 -5.708 -3.012 1.00 94.25 88 ARG A CA 1
ATOM 624 C C . ARG A 1 88 ? 3.233 -4.406 -3.681 1.00 94.25 88 ARG A C 1
ATOM 626 O O . ARG A 1 88 ? 2.476 -3.892 -4.498 1.00 94.25 88 ARG A O 1
ATOM 633 N N . VAL A 1 89 ? 4.395 -3.873 -3.339 1.00 93.56 89 VAL A N 1
ATOM 634 C CA . VAL A 1 89 ? 4.841 -2.548 -3.775 1.00 93.56 89 VAL A CA 1
ATOM 635 C C . VAL A 1 89 ? 6.200 -2.682 -4.456 1.00 93.56 89 VAL A C 1
ATOM 637 O O . VAL A 1 89 ? 7.097 -3.295 -3.879 1.00 93.56 89 VAL A O 1
ATOM 640 N N . PRO A 1 90 ? 6.400 -2.128 -5.662 1.00 90.75 90 PRO A N 1
ATOM 641 C CA . PRO A 1 90 ? 7.727 -2.083 -6.269 1.00 90.75 90 PRO A CA 1
ATOM 642 C C . PRO A 1 90 ? 8.728 -1.406 -5.327 1.00 90.75 90 PRO A C 1
ATOM 644 O O . PRO A 1 90 ? 8.411 -0.370 -4.743 1.00 90.75 90 PRO A O 1
ATOM 647 N N . VAL A 1 91 ? 9.948 -1.935 -5.201 1.00 91.06 91 VAL A N 1
ATOM 648 C CA . VAL A 1 91 ? 10.977 -1.366 -4.303 1.00 91.06 91 VAL A CA 1
ATOM 649 C C . VAL A 1 91 ? 11.209 0.124 -4.577 1.00 91.06 91 VAL A C 1
ATOM 651 O O . VAL A 1 91 ? 11.325 0.912 -3.642 1.00 91.06 91 VAL A O 1
ATOM 654 N N . ALA A 1 92 ? 11.180 0.537 -5.848 1.00 89.19 92 ALA A N 1
ATOM 655 C CA . ALA A 1 92 ? 11.312 1.941 -6.245 1.00 89.19 92 ALA A CA 1
ATOM 656 C C . ALA A 1 92 ? 10.218 2.864 -5.661 1.00 89.19 92 ALA A C 1
ATOM 658 O O . ALA A 1 92 ? 10.433 4.066 -5.526 1.00 89.19 92 ALA A O 1
ATOM 659 N N . ALA A 1 93 ? 9.056 2.314 -5.301 1.00 91.75 93 ALA A N 1
ATOM 660 C CA . ALA A 1 93 ? 7.930 3.034 -4.714 1.00 91.75 93 ALA A CA 1
ATOM 661 C C . ALA A 1 93 ? 7.779 2.805 -3.197 1.00 91.75 93 ALA A C 1
ATOM 663 O O . ALA A 1 93 ? 6.918 3.441 -2.586 1.00 91.75 93 ALA A O 1
ATOM 664 N N . ALA A 1 94 ? 8.601 1.949 -2.578 1.00 93.19 94 ALA A N 1
ATOM 665 C CA . ALA A 1 94 ? 8.468 1.544 -1.175 1.00 93.19 94 ALA A CA 1
ATOM 666 C C . ALA A 1 94 ? 8.528 2.737 -0.207 1.00 93.19 94 ALA A C 1
ATOM 668 O O . ALA A 1 94 ? 7.603 2.934 0.573 1.00 93.19 94 ALA A O 1
ATOM 669 N N . ALA A 1 95 ? 9.530 3.613 -0.335 1.00 94.06 95 ALA A N 1
ATOM 670 C CA . ALA A 1 95 ? 9.655 4.790 0.532 1.00 94.06 95 ALA A CA 1
ATOM 671 C C . ALA A 1 95 ? 8.444 5.739 0.428 1.00 94.06 95 ALA A C 1
ATOM 673 O O . ALA A 1 95 ? 7.972 6.286 1.425 1.00 94.06 95 ALA A O 1
ATOM 674 N N . ARG A 1 96 ? 7.896 5.912 -0.784 1.00 94.19 96 ARG A N 1
ATOM 675 C CA . ARG A 1 96 ? 6.686 6.719 -1.003 1.00 94.19 96 ARG A CA 1
ATOM 676 C C . ARG A 1 96 ? 5.453 6.045 -0.404 1.00 94.19 96 ARG A C 1
ATOM 678 O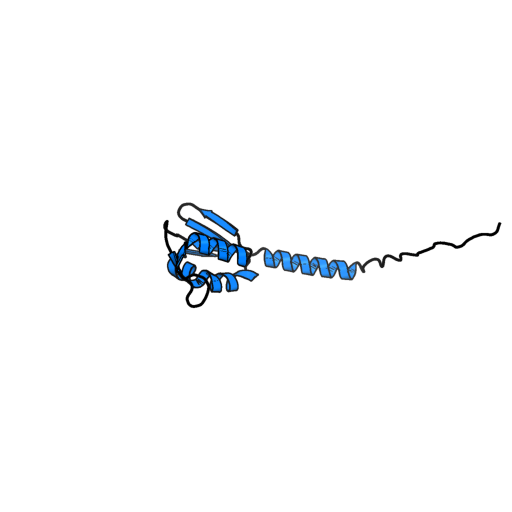 O . ARG A 1 96 ? 4.631 6.726 0.205 1.00 94.19 96 ARG A O 1
ATOM 685 N N . PHE A 1 97 ? 5.321 4.734 -0.584 1.00 95.50 97 PHE A N 1
ATOM 686 C CA . PHE A 1 97 ? 4.254 3.946 0.022 1.00 95.50 97 PHE A CA 1
ATOM 687 C C . PHE A 1 97 ? 4.290 4.055 1.545 1.00 95.50 97 PHE A C 1
ATOM 689 O O . PHE A 1 97 ? 3.271 4.391 2.133 1.00 95.50 97 PHE A O 1
ATOM 696 N N . GLU A 1 98 ? 5.449 3.865 2.170 1.00 95.69 98 GLU A N 1
ATOM 697 C CA . GLU A 1 98 ? 5.611 3.938 3.624 1.00 95.69 98 GLU A CA 1
ATOM 698 C C . GLU A 1 98 ? 5.264 5.321 4.179 1.00 95.69 98 GLU A C 1
ATOM 700 O O . GLU A 1 98 ? 4.568 5.421 5.188 1.00 95.69 98 GLU A O 1
ATOM 705 N N . GLY A 1 99 ? 5.660 6.395 3.489 1.00 94.88 99 GLY A N 1
ATOM 706 C CA . GLY A 1 99 ? 5.285 7.755 3.876 1.00 94.88 99 GLY A CA 1
ATOM 707 C C . GLY A 1 99 ? 3.771 7.997 3.844 1.00 94.88 99 GLY A C 1
ATOM 708 O O . GLY A 1 99 ? 3.219 8.589 4.769 1.00 94.88 99 GLY A O 1
ATOM 709 N N . LEU A 1 100 ? 3.085 7.514 2.803 1.00 94.06 100 LEU A N 1
ATOM 710 C CA . LEU A 1 100 ? 1.633 7.676 2.641 1.00 94.06 100 LEU A CA 1
ATOM 711 C C . LEU A 1 100 ? 0.822 6.720 3.530 1.00 94.06 100 LEU A C 1
ATOM 713 O O . LEU A 1 100 ? -0.249 7.078 4.012 1.00 94.06 100 LEU A O 1
ATOM 717 N N . ALA A 1 101 ? 1.321 5.505 3.744 1.00 94.44 101 ALA A N 1
ATOM 718 C CA . ALA A 1 101 ? 0.676 4.461 4.531 1.00 94.44 101 ALA A CA 1
ATOM 719 C C . ALA A 1 101 ? 1.103 4.476 6.003 1.00 94.44 101 ALA A C 1
ATOM 721 O O . ALA A 1 101 ? 0.753 3.547 6.726 1.00 94.44 101 ALA A O 1
ATOM 722 N N . LYS A 1 102 ? 1.831 5.500 6.468 1.00 94.19 102 LYS A N 1
ATOM 723 C CA . LYS A 1 102 ? 2.419 5.549 7.814 1.00 94.19 102 LYS A CA 1
ATOM 724 C C . LYS A 1 102 ? 1.437 5.139 8.916 1.00 94.19 102 LYS A C 1
ATOM 726 O O . LYS A 1 102 ? 1.718 4.204 9.656 1.00 94.19 102 LYS A O 1
ATOM 731 N N . ALA A 1 103 ? 0.253 5.754 8.953 1.00 92.50 103 ALA A N 1
ATOM 732 C CA . ALA A 1 103 ? -0.773 5.437 9.950 1.00 92.50 103 ALA A CA 1
ATOM 733 C C . ALA A 1 103 ? -1.265 3.977 9.868 1.00 92.50 103 ALA A C 1
ATOM 735 O O . ALA A 1 103 ? -1.502 3.338 10.890 1.00 92.50 103 ALA A O 1
ATOM 736 N N . LEU A 1 104 ? -1.389 3.420 8.657 1.00 94.75 104 LEU A N 1
ATOM 737 C CA . LEU A 1 104 ? -1.767 2.017 8.454 1.00 94.75 104 LEU A CA 1
ATOM 738 C C . LEU A 1 104 ? -0.654 1.070 8.904 1.00 94.75 104 LEU A C 1
ATOM 740 O O . LEU A 1 104 ? -0.938 0.037 9.505 1.00 94.75 104 LEU A O 1
ATOM 744 N N . ILE A 1 105 ? 0.600 1.420 8.615 1.00 95.56 105 ILE A N 1
ATOM 745 C CA . ILE A 1 105 ? 1.773 0.623 8.971 1.00 95.56 105 ILE A CA 1
ATOM 746 C C . ILE A 1 105 ? 1.942 0.568 10.485 1.00 95.56 105 ILE A C 1
ATOM 748 O O . ILE A 1 105 ? 2.050 -0.517 11.045 1.00 95.56 105 ILE A O 1
ATOM 752 N N . GLU A 1 106 ? 1.892 1.719 11.150 1.00 93.88 106 GLU A N 1
ATOM 753 C CA . GLU A 1 106 ? 2.038 1.818 12.604 1.00 93.88 106 GLU A CA 1
ATOM 754 C C . GLU A 1 106 ? 0.920 1.085 13.362 1.00 93.88 106 GLU A C 1
ATOM 756 O O . GLU A 1 106 ? 1.149 0.612 14.472 1.00 93.88 106 GLU A O 1
ATOM 761 N N . THR A 1 107 ? -0.272 0.958 12.765 1.00 94.00 107 THR A N 1
ATOM 762 C CA . THR A 1 107 ? -1.449 0.391 13.447 1.00 94.00 107 THR A CA 1
ATOM 763 C C . THR A 1 107 ? -1.710 -1.080 13.110 1.00 94.00 107 THR A C 1
ATOM 765 O O . THR A 1 107 ? -2.131 -1.840 13.979 1.00 94.00 107 THR A O 1
ATOM 768 N N . PHE A 1 108 ? -1.506 -1.497 11.855 1.00 95.75 108 PHE A N 1
ATOM 769 C CA . PHE A 1 108 ? -2.013 -2.782 11.346 1.00 95.75 108 PHE A CA 1
ATOM 770 C C . PHE A 1 108 ? -0.966 -3.671 10.668 1.00 95.75 108 PHE A C 1
ATOM 772 O O . PHE A 1 108 ? -1.310 -4.788 10.262 1.00 95.75 108 PHE A O 1
ATOM 779 N N . LEU A 1 109 ? 0.278 -3.209 10.489 1.00 96.31 109 LEU A N 1
ATOM 780 C CA . LEU A 1 109 ? 1.320 -4.031 9.870 1.00 96.31 109 LEU A CA 1
ATOM 781 C C . LEU A 1 109 ? 1.718 -5.170 10.812 1.00 96.31 109 LEU A C 1
ATOM 783 O O . LEU A 1 109 ? 2.032 -4.946 11.977 1.00 96.31 109 LEU A O 1
ATOM 787 N N . VAL A 1 110 ? 1.755 -6.392 10.284 1.00 95.88 110 VAL A N 1
ATOM 788 C CA . VAL A 1 110 ? 2.192 -7.578 11.036 1.00 95.88 110 VAL A CA 1
ATOM 789 C C . VAL A 1 110 ? 3.545 -8.106 10.575 1.00 95.88 110 VAL A C 1
ATOM 791 O O . VAL A 1 110 ? 4.286 -8.671 11.375 1.00 95.88 110 VAL A O 1
ATOM 794 N N . SER A 1 111 ? 3.896 -7.926 9.301 1.00 94.06 111 SER A N 1
ATOM 795 C CA . SER A 1 111 ? 5.206 -8.302 8.767 1.00 94.06 111 SER A CA 1
ATOM 796 C C . SER A 1 111 ? 5.478 -7.635 7.421 1.00 94.06 111 SER A C 1
ATOM 798 O O . SER A 1 111 ? 4.557 -7.165 6.748 1.00 94.06 111 SER A O 1
ATOM 800 N N . TRP A 1 112 ? 6.747 -7.602 7.017 1.00 94.38 112 TRP A N 1
ATOM 801 C CA . TRP A 1 112 ? 7.154 -7.173 5.682 1.00 94.38 112 TRP A CA 1
ATOM 802 C C . TRP A 1 112 ? 8.411 -7.920 5.206 1.00 94.38 112 TRP A C 1
ATOM 804 O O . TRP A 1 112 ? 9.145 -8.482 6.021 1.00 94.38 112 TRP A O 1
ATOM 814 N N . GLY A 1 113 ? 8.642 -7.950 3.891 1.00 90.44 113 GLY A N 1
ATOM 815 C CA . GLY A 1 113 ? 9.810 -8.577 3.258 1.00 90.44 113 GLY A CA 1
ATOM 816 C C . GLY A 1 113 ? 9.956 -8.189 1.783 1.00 90.44 113 GLY A C 1
ATOM 817 O O . GLY A 1 113 ? 9.033 -7.605 1.222 1.00 90.44 113 GLY A O 1
ATOM 818 N N . VAL A 1 114 ? 11.105 -8.488 1.170 1.00 86.31 114 VAL A N 1
ATOM 819 C CA . VAL A 1 114 ? 11.439 -8.187 -0.244 1.00 86.31 114 VAL A CA 1
ATOM 820 C C . VAL A 1 114 ? 11.508 -9.469 -1.065 1.00 86.31 114 VAL A C 1
ATOM 822 O O . VAL A 1 114 ? 11.968 -10.482 -0.494 1.00 86.31 114 VAL A O 1
#

Organism: NCBI:txid2172652

pLDDT: mean 81.01, std 16.83, range [40.94, 96.38]

Secondary structure (DSSP, 8-state):
-----------------HHHHHHHHHHHHHHHHHHT-EEEEEE---TT-EEE-SSTTPPEEEHHHHHHHHHHHHT-EEEEETTEEEEEEEHHHHHHHHHHSHHHHHHHEEEEE-